Protein AF-A0A1H4GCY9-F1 (afdb_monomer)

Structure (mmCIF, N/CA/C/O backbone):
data_AF-A0A1H4GCY9-F1
#
_entry.id   AF-A0A1H4GCY9-F1
#
loop_
_atom_site.group_PDB
_atom_site.id
_atom_site.type_symbol
_atom_site.label_atom_id
_atom_site.label_alt_id
_atom_site.label_comp_id
_atom_site.label_asym_id
_atom_site.label_entity_id
_atom_site.label_seq_id
_atom_site.pdbx_PDB_ins_code
_atom_site.Cartn_x
_atom_site.Cartn_y
_atom_site.Cartn_z
_atom_site.occupancy
_atom_site.B_iso_or_equiv
_atom_site.auth_seq_id
_atom_site.auth_comp_id
_atom_site.auth_asym_id
_atom_site.auth_atom_id
_atom_site.pdbx_PDB_model_num
ATOM 1 N N . MET A 1 1 ? 50.837 -30.774 24.886 1.00 45.62 1 MET A N 1
ATOM 2 C CA . MET A 1 1 ? 51.136 -30.647 23.445 1.00 45.62 1 MET A CA 1
ATOM 3 C C . MET A 1 1 ? 50.442 -31.792 22.722 1.00 45.62 1 MET A C 1
ATOM 5 O O . MET A 1 1 ? 50.890 -32.921 22.833 1.00 45.62 1 MET A O 1
ATOM 9 N N . ILE A 1 2 ? 49.307 -31.512 22.078 1.00 37.69 2 ILE A N 1
ATOM 10 C CA . ILE A 1 2 ? 48.569 -32.418 21.184 1.00 37.69 2 ILE A CA 1
ATOM 11 C C . ILE A 1 2 ? 48.091 -31.537 20.023 1.00 37.69 2 ILE A C 1
ATOM 13 O O . ILE A 1 2 ? 47.614 -30.426 20.244 1.00 37.69 2 ILE A O 1
ATOM 17 N N . TYR A 1 3 ? 48.329 -32.004 18.802 1.00 31.14 3 TYR A N 1
ATOM 18 C CA . TYR A 1 3 ? 48.141 -31.299 17.533 1.00 31.14 3 TYR A CA 1
ATOM 19 C C . TYR A 1 3 ? 46.828 -31.716 16.842 1.00 31.14 3 TYR A C 1
ATOM 21 O O . TYR A 1 3 ? 46.412 -32.863 16.985 1.00 31.14 3 TYR A O 1
ATOM 29 N N . ARG A 1 4 ? 46.327 -30.823 15.962 1.00 39.91 4 ARG A N 1
ATOM 30 C CA . ARG A 1 4 ? 45.249 -30.982 14.943 1.00 39.91 4 ARG A CA 1
ATOM 31 C C . ARG A 1 4 ? 43.815 -30.906 15.501 1.00 39.91 4 ARG A C 1
ATOM 33 O O . ARG A 1 4 ? 43.555 -31.336 16.607 1.00 39.91 4 ARG A O 1
ATOM 40 N N . SER A 1 5 ? 42.826 -30.347 14.805 1.00 37.31 5 SER A N 1
ATOM 41 C CA . SER A 1 5 ? 42.647 -30.200 13.360 1.00 37.31 5 SER A CA 1
ATOM 42 C C . SER A 1 5 ? 41.850 -28.938 13.043 1.00 37.31 5 SER A C 1
ATOM 44 O O . SER A 1 5 ? 40.848 -28.651 13.697 1.00 37.31 5 SER A O 1
ATOM 46 N N . GLY A 1 6 ? 42.254 -28.233 11.987 1.00 48.34 6 GLY A N 1
ATOM 47 C CA . GLY A 1 6 ? 41.390 -27.259 11.343 1.00 48.34 6 GLY A CA 1
ATOM 48 C C . GLY A 1 6 ? 40.090 -27.928 10.906 1.00 48.34 6 GLY A C 1
ATOM 49 O O . GLY A 1 6 ? 40.093 -29.022 10.345 1.00 48.34 6 GLY A O 1
ATOM 50 N N . THR A 1 7 ? 38.980 -27.257 11.169 1.00 46.75 7 THR A N 1
ATOM 51 C CA . THR A 1 7 ? 37.763 -27.404 10.380 1.00 46.75 7 THR A CA 1
ATOM 52 C C . THR A 1 7 ? 37.265 -25.998 10.116 1.00 46.75 7 THR A C 1
ATOM 54 O O . THR A 1 7 ? 36.580 -25.370 10.914 1.00 46.75 7 THR A O 1
ATOM 57 N N . THR A 1 8 ? 37.698 -25.467 8.979 1.00 45.59 8 THR A N 1
ATOM 58 C CA . THR A 1 8 ? 37.063 -24.329 8.333 1.00 45.59 8 THR A CA 1
ATOM 59 C C . THR A 1 8 ? 35.610 -24.731 8.110 1.00 45.59 8 THR A C 1
ATOM 61 O O . THR A 1 8 ? 35.321 -25.607 7.293 1.00 45.59 8 THR A O 1
ATOM 64 N N . THR A 1 9 ? 34.686 -24.152 8.870 1.00 44.66 9 THR A N 1
ATOM 65 C CA . THR A 1 9 ? 33.251 -24.336 8.660 1.00 44.66 9 THR A CA 1
ATOM 66 C C . THR A 1 9 ? 32.904 -23.673 7.335 1.00 44.66 9 THR A C 1
ATOM 68 O O . THR A 1 9 ? 32.591 -22.487 7.256 1.00 44.66 9 THR A O 1
ATOM 71 N N . ARG A 1 10 ? 33.005 -24.441 6.249 1.00 48.22 10 ARG A N 1
ATOM 72 C CA . ARG A 1 10 ? 32.504 -24.054 4.935 1.00 48.22 10 ARG A CA 1
ATOM 73 C C . ARG A 1 10 ? 30.981 -24.063 5.033 1.00 48.22 10 ARG A C 1
ATOM 75 O O . ARG A 1 10 ? 30.333 -25.061 4.731 1.00 48.22 10 ARG A O 1
ATOM 82 N N . ARG A 1 11 ? 30.393 -22.955 5.498 1.00 45.16 11 ARG A N 1
ATOM 83 C CA . ARG A 1 11 ? 28.974 -22.683 5.263 1.00 45.16 11 ARG A CA 1
ATOM 84 C C . ARG A 1 11 ? 28.825 -22.531 3.756 1.00 45.16 11 ARG A C 1
ATOM 86 O O . ARG A 1 11 ? 29.044 -21.460 3.203 1.00 45.16 11 ARG A O 1
ATOM 93 N N . HIS A 1 12 ? 28.448 -23.617 3.093 1.00 40.00 12 HIS A N 1
ATOM 94 C CA . HIS A 1 12 ? 27.687 -23.513 1.864 1.00 40.00 12 HIS A CA 1
ATOM 95 C C . HIS A 1 12 ? 26.357 -22.854 2.240 1.00 40.00 12 HIS A C 1
ATOM 97 O O . HIS A 1 12 ? 25.357 -23.527 2.469 1.00 40.00 12 HIS A O 1
ATOM 103 N N . SER A 1 13 ? 26.334 -21.522 2.334 1.00 46.00 13 SER A N 1
ATOM 104 C CA . SER A 1 13 ? 25.113 -20.818 1.989 1.00 46.00 13 SER A CA 1
ATOM 105 C C . SER A 1 13 ? 24.949 -21.078 0.503 1.00 46.00 13 SER A C 1
ATOM 107 O O . SER A 1 13 ? 25.566 -20.412 -0.328 1.00 46.00 13 SER A O 1
ATOM 109 N N . SER A 1 14 ? 24.180 -22.108 0.161 1.00 43.81 14 SER A N 1
ATOM 110 C CA . SER A 1 14 ? 23.460 -22.109 -1.098 1.00 43.81 14 SER A CA 1
ATOM 111 C C . SER A 1 14 ? 22.653 -20.817 -1.084 1.00 43.81 14 SER A C 1
ATOM 113 O O . SER A 1 14 ? 21.568 -20.756 -0.503 1.00 43.81 14 SER A O 1
ATOM 115 N N . ALA A 1 15 ? 23.243 -19.746 -1.613 1.00 44.38 15 ALA A N 1
ATOM 116 C CA . ALA A 1 15 ? 22.537 -18.536 -1.950 1.00 44.38 15 ALA A CA 1
ATOM 117 C C . ALA A 1 15 ? 21.597 -18.970 -3.064 1.00 44.38 15 ALA A C 1
ATOM 119 O O . ALA A 1 15 ? 21.941 -18.924 -4.241 1.00 44.38 15 ALA A O 1
ATOM 120 N N . ARG A 1 16 ? 20.447 -19.526 -2.673 1.00 52.25 16 ARG A N 1
ATOM 121 C CA . ARG A 1 16 ? 19.320 -19.660 -3.572 1.00 52.25 16 ARG A CA 1
ATOM 122 C C . ARG A 1 16 ? 19.056 -18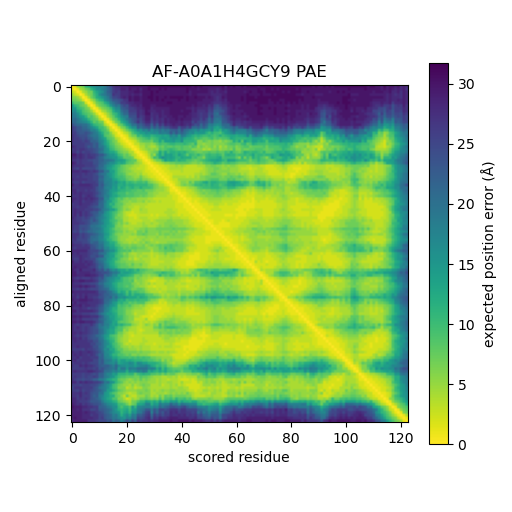.227 -3.986 1.00 52.25 16 ARG A C 1
ATOM 124 O O . ARG A 1 16 ? 18.616 -17.430 -3.160 1.00 52.25 16 ARG A O 1
ATOM 131 N N . THR A 1 17 ? 19.490 -17.879 -5.194 1.00 57.44 17 THR A N 1
ATOM 132 C CA . THR A 1 17 ? 19.279 -16.555 -5.758 1.00 57.44 17 THR A CA 1
ATOM 133 C C . THR A 1 17 ? 17.797 -16.276 -5.599 1.00 57.44 17 THR A C 1
ATOM 135 O O . THR A 1 17 ? 16.975 -17.058 -6.082 1.00 57.44 17 THR A O 1
ATOM 138 N N . ALA A 1 18 ? 17.458 -15.248 -4.817 1.00 58.81 18 ALA A N 1
ATOM 139 C CA . ALA A 1 18 ? 16.069 -14.870 -4.639 1.00 58.81 18 ALA A CA 1
ATOM 140 C C . ALA A 1 18 ? 15.466 -14.665 -6.041 1.00 58.81 18 ALA A C 1
ATOM 142 O O . ALA A 1 18 ? 16.146 -14.105 -6.911 1.00 58.81 18 ALA A O 1
ATOM 143 N N . PRO A 1 19 ? 14.250 -15.172 -6.310 1.00 65.56 19 PRO A N 1
ATOM 144 C CA . PRO A 1 19 ? 13.618 -14.983 -7.605 1.00 65.56 19 PRO A CA 1
ATOM 145 C C . PRO A 1 19 ? 13.608 -13.496 -7.969 1.00 65.56 19 PRO A C 1
ATOM 147 O O . PRO A 1 19 ? 13.326 -12.656 -7.120 1.00 65.56 19 PRO A O 1
ATOM 150 N N . ALA A 1 20 ? 13.912 -13.159 -9.221 1.00 69.50 20 ALA A N 1
ATOM 151 C CA . ALA A 1 20 ? 13.935 -11.760 -9.633 1.00 69.50 20 ALA A CA 1
ATOM 152 C C . ALA A 1 20 ? 12.534 -11.132 -9.515 1.00 69.50 20 ALA A C 1
ATOM 154 O O . ALA A 1 20 ? 11.547 -11.713 -9.987 1.00 69.50 20 ALA A O 1
ATOM 155 N N . ALA A 1 21 ? 12.458 -9.929 -8.940 1.00 72.94 21 ALA A N 1
ATOM 156 C CA . ALA A 1 21 ? 11.234 -9.140 -8.913 1.00 72.94 21 ALA A CA 1
ATOM 157 C C . ALA A 1 21 ? 10.796 -8.768 -10.341 1.00 72.94 21 ALA A C 1
ATOM 159 O O . ALA A 1 21 ? 11.587 -8.254 -11.140 1.00 72.94 21 ALA A O 1
ATOM 160 N N . VAL A 1 22 ? 9.527 -8.997 -10.666 1.00 77.50 22 VAL A N 1
ATOM 161 C CA . VAL A 1 22 ? 8.924 -8.762 -11.983 1.00 77.50 22 VAL A CA 1
ATOM 162 C C . VAL A 1 22 ? 7.941 -7.600 -11.886 1.00 77.50 22 VAL A C 1
ATOM 164 O O . VAL A 1 22 ? 7.176 -7.531 -10.925 1.00 77.50 22 VAL A O 1
ATOM 167 N N . PRO A 1 23 ? 7.923 -6.679 -12.864 1.00 76.00 23 PRO A N 1
ATOM 168 C CA . PRO A 1 23 ? 6.920 -5.630 -12.887 1.00 76.00 23 PRO A CA 1
ATOM 169 C C . PRO A 1 23 ? 5.531 -6.208 -13.175 1.00 76.00 23 PRO A C 1
ATOM 171 O O . PRO A 1 23 ? 5.327 -6.932 -14.150 1.00 76.00 23 PRO A O 1
ATOM 174 N N . VAL A 1 24 ? 4.558 -5.825 -12.361 1.00 79.06 24 VAL A N 1
ATOM 175 C CA . VAL A 1 24 ? 3.137 -5.989 -12.647 1.00 79.06 24 VAL A CA 1
ATOM 176 C C . VAL A 1 24 ? 2.686 -4.825 -13.510 1.00 79.06 24 VAL A C 1
ATOM 178 O O . VAL A 1 24 ? 3.014 -3.668 -13.249 1.00 79.06 24 VAL A O 1
ATOM 181 N N . THR A 1 25 ? 1.940 -5.145 -14.562 1.00 77.38 25 THR A N 1
ATOM 182 C CA . THR A 1 25 ? 1.376 -4.157 -15.480 1.00 77.38 25 THR A CA 1
ATOM 183 C C . THR A 1 25 ? 0.484 -3.169 -14.722 1.00 77.38 25 THR A C 1
ATOM 185 O O . THR A 1 25 ? -0.278 -3.610 -13.855 1.00 77.38 25 THR A O 1
ATOM 188 N N . PRO A 1 26 ? 0.510 -1.869 -15.073 1.00 74.50 26 PRO A N 1
ATOM 189 C CA . PRO A 1 26 ? -0.433 -0.886 -14.553 1.00 74.50 26 PRO A CA 1
ATOM 190 C C . PRO A 1 26 ? -1.877 -1.399 -14.590 1.00 74.50 26 PRO A C 1
ATOM 192 O O . PRO A 1 26 ? -2.336 -1.983 -15.578 1.00 74.50 26 PRO A O 1
ATOM 195 N N . ARG A 1 27 ? -2.607 -1.183 -13.500 1.00 74.81 27 ARG A N 1
ATOM 196 C CA . ARG A 1 27 ? -4.023 -1.532 -13.358 1.00 74.81 27 ARG A CA 1
ATOM 197 C C . ARG A 1 27 ? -4.741 -0.327 -12.781 1.00 74.81 27 ARG A C 1
ATOM 199 O O . ARG A 1 27 ? -4.250 0.315 -11.860 1.00 74.81 27 ARG A O 1
ATOM 206 N N . ARG A 1 28 ? -5.938 -0.053 -13.305 1.00 72.00 28 ARG A N 1
ATOM 207 C CA . ARG A 1 28 ? -6.779 1.045 -12.807 1.00 72.00 28 ARG A CA 1
ATOM 208 C C . ARG A 1 28 ? -7.230 0.832 -11.358 1.00 72.00 28 ARG A C 1
ATOM 210 O O . ARG A 1 28 ? -7.535 1.809 -10.692 1.00 72.00 28 ARG A O 1
ATOM 217 N N . ASP A 1 29 ? -7.266 -0.418 -10.898 1.00 79.00 29 ASP A N 1
ATOM 218 C CA . ASP A 1 29 ? -7.660 -0.780 -9.537 1.00 79.00 29 ASP A CA 1
ATOM 219 C C . ASP A 1 29 ? -6.887 -2.030 -9.077 1.00 79.00 29 ASP A C 1
ATOM 221 O O . ASP A 1 29 ? -7.122 -3.135 -9.580 1.00 79.00 29 ASP A O 1
ATOM 225 N N . LEU A 1 30 ? -5.932 -1.859 -8.155 1.00 82.50 30 LEU A N 1
ATOM 226 C CA . LEU A 1 30 ? -5.370 -2.954 -7.367 1.00 82.50 30 LEU A CA 1
ATOM 227 C C . LEU A 1 30 ? -6.178 -3.093 -6.083 1.00 82.50 30 LEU A C 1
ATOM 229 O O . LEU A 1 30 ? -6.239 -2.174 -5.266 1.00 82.50 30 LEU A O 1
ATOM 233 N N . ARG A 1 31 ? -6.723 -4.292 -5.879 1.00 86.38 31 ARG A N 1
ATOM 234 C CA . ARG A 1 31 ? -7.454 -4.645 -4.669 1.00 86.38 31 ARG A CA 1
ATOM 235 C C . ARG A 1 31 ? -6.600 -5.507 -3.749 1.00 86.38 31 ARG A C 1
ATOM 237 O O . ARG A 1 31 ? -6.242 -6.623 -4.117 1.00 86.38 31 ARG A O 1
ATOM 244 N N . ILE A 1 32 ? -6.371 -5.036 -2.527 1.00 84.25 32 ILE A N 1
ATOM 245 C CA . ILE A 1 32 ? -5.710 -5.803 -1.463 1.00 84.25 32 ILE A CA 1
ATOM 246 C C . ILE A 1 32 ? -6.717 -6.007 -0.335 1.00 84.25 32 ILE A C 1
ATOM 248 O O . ILE A 1 32 ? -7.430 -5.079 0.040 1.00 84.25 32 ILE A O 1
ATOM 252 N N . ARG A 1 33 ? -6.818 -7.230 0.189 1.00 85.12 33 ARG A N 1
ATOM 253 C CA . ARG A 1 33 ? -7.639 -7.529 1.366 1.00 85.12 33 ARG A CA 1
ATOM 254 C C . ARG A 1 33 ? -6.737 -7.980 2.500 1.00 85.12 33 ARG A C 1
ATOM 256 O O . ARG A 1 33 ? -6.067 -8.999 2.379 1.00 85.12 33 ARG A O 1
ATOM 263 N N . LEU A 1 34 ? -6.795 -7.251 3.601 1.00 80.38 34 LEU A N 1
ATOM 264 C CA . LEU A 1 34 ? -6.120 -7.556 4.852 1.00 80.38 34 LEU A CA 1
ATOM 265 C C . LEU A 1 34 ? -7.177 -7.995 5.862 1.00 80.38 34 LEU A C 1
ATOM 267 O O . LEU A 1 34 ? -8.298 -7.488 5.856 1.00 80.38 34 LEU A O 1
ATOM 271 N N . VAL A 1 35 ? -6.870 -8.995 6.680 1.00 79.69 35 VAL A N 1
ATOM 272 C CA . VAL A 1 35 ? -7.806 -9.539 7.672 1.00 79.69 35 VAL A CA 1
ATOM 273 C C . VAL A 1 35 ? -7.191 -9.334 9.044 1.00 79.69 35 VAL A C 1
ATOM 275 O O . VAL A 1 35 ? -6.112 -9.847 9.319 1.00 79.69 35 VAL A O 1
ATOM 278 N N . GLY A 1 36 ? -7.876 -8.572 9.891 1.00 73.94 36 GLY A N 1
ATOM 279 C CA . GLY A 1 36 ? -7.375 -8.144 11.189 1.00 73.94 36 GLY A CA 1
ATOM 280 C C . GLY A 1 36 ? -8.505 -7.611 12.063 1.00 73.94 36 GLY A C 1
ATOM 281 O O . GLY A 1 36 ? -9.519 -7.121 11.569 1.00 73.94 36 GLY A O 1
ATOM 282 N N . ARG A 1 37 ? -8.357 -7.739 13.384 1.00 72.38 37 ARG A N 1
ATOM 283 C CA . ARG A 1 37 ? -9.389 -7.335 14.357 1.00 72.38 37 ARG A CA 1
ATOM 284 C C . ARG A 1 37 ? -9.138 -5.968 14.997 1.00 72.38 37 ARG A C 1
ATOM 286 O O . ARG A 1 37 ? -9.885 -5.591 15.892 1.00 72.38 37 ARG A O 1
ATOM 293 N N . TYR A 1 38 ? -8.119 -5.240 14.549 1.00 76.00 38 TYR A N 1
ATOM 294 C CA . TYR A 1 38 ? -7.692 -3.995 15.181 1.00 76.00 38 TYR A CA 1
ATOM 295 C C . TYR A 1 38 ? -8.089 -2.778 14.337 1.00 76.00 38 TYR A C 1
ATOM 297 O O . TYR A 1 38 ? -7.912 -2.817 13.116 1.00 76.00 38 TYR A O 1
ATOM 305 N N . PRO A 1 39 ? -8.625 -1.706 14.953 1.00 78.31 39 PRO A N 1
ATOM 306 C CA . PRO A 1 39 ? -8.847 -0.440 14.266 1.00 78.31 39 PRO A CA 1
ATOM 307 C C . PRO A 1 39 ? -7.525 0.123 13.739 1.00 78.31 39 PRO A C 1
ATOM 309 O O . PRO A 1 39 ? -6.521 0.123 14.450 1.00 78.31 39 PRO A O 1
ATOM 312 N N . VAL A 1 40 ? -7.525 0.607 12.497 1.00 83.12 40 VAL A N 1
ATOM 313 C CA . VAL A 1 40 ? -6.350 1.214 11.857 1.00 83.12 40 VAL A CA 1
ATOM 314 C C . VAL A 1 40 ? -6.443 2.734 11.984 1.00 83.12 40 VAL A C 1
ATOM 316 O O . VAL A 1 40 ? -7.451 3.318 11.589 1.00 83.12 40 VAL A O 1
ATOM 319 N N . ARG A 1 41 ? -5.394 3.380 12.505 1.00 83.50 41 ARG A N 1
ATOM 320 C CA . ARG A 1 41 ? -5.283 4.847 12.606 1.00 83.50 41 ARG A CA 1
ATOM 321 C C . ARG A 1 41 ? -4.531 5.480 11.446 1.00 83.50 41 ARG A C 1
ATOM 323 O O . ARG A 1 41 ? -4.824 6.605 11.061 1.00 83.50 41 ARG A O 1
ATOM 330 N N . VAL A 1 42 ? -3.520 4.780 10.939 1.00 86.50 42 VAL A N 1
ATOM 331 C CA . VAL A 1 42 ? -2.684 5.230 9.822 1.00 86.50 42 VAL A CA 1
ATOM 332 C C . VAL A 1 42 ? -2.584 4.085 8.839 1.00 86.50 42 VAL A C 1
ATOM 334 O O . VAL A 1 42 ? -2.272 2.967 9.239 1.00 86.50 42 VAL A O 1
ATOM 337 N N . LEU A 1 43 ? -2.825 4.371 7.565 1.00 89.06 43 LEU A N 1
ATOM 338 C CA . LEU A 1 43 ? -2.792 3.376 6.503 1.00 89.06 43 LEU A CA 1
ATOM 339 C C . LEU A 1 43 ? -2.092 3.964 5.290 1.00 89.06 43 LEU A C 1
ATOM 341 O O . LEU A 1 43 ? -2.693 4.679 4.486 1.00 89.06 43 LEU A O 1
ATOM 345 N N . ARG A 1 44 ? -0.799 3.677 5.187 1.00 91.31 44 ARG A N 1
ATOM 346 C CA . ARG A 1 44 ? 0.027 4.144 4.079 1.00 91.31 44 ARG A CA 1
ATOM 347 C C . ARG A 1 44 ? 0.324 3.003 3.140 1.00 91.31 44 ARG A C 1
ATOM 349 O O . ARG A 1 44 ? 0.722 1.927 3.579 1.00 91.31 44 ARG A O 1
ATOM 356 N N . VAL A 1 45 ? 0.182 3.257 1.850 1.00 91.38 45 VAL A N 1
ATOM 357 C CA . VAL A 1 45 ? 0.545 2.288 0.824 1.00 91.38 45 VAL A CA 1
ATOM 358 C C . VAL A 1 45 ? 1.545 2.915 -0.126 1.00 91.38 45 VAL A C 1
ATOM 360 O O . VAL A 1 45 ? 1.302 3.996 -0.651 1.00 91.38 45 VAL A O 1
ATOM 363 N N . GLY A 1 46 ? 2.676 2.242 -0.315 1.00 91.56 46 GLY A N 1
ATOM 364 C CA . GLY A 1 46 ? 3.687 2.594 -1.305 1.00 91.56 46 GLY A CA 1
ATOM 365 C C . GLY A 1 46 ? 3.714 1.567 -2.430 1.00 91.56 46 GLY A C 1
ATOM 366 O O . GLY A 1 46 ? 3.720 0.365 -2.156 1.00 91.56 46 GLY A O 1
ATOM 367 N N . ALA A 1 47 ? 3.749 2.029 -3.675 1.00 90.88 47 ALA A N 1
ATOM 368 C CA . ALA A 1 47 ? 3.918 1.206 -4.865 1.00 90.88 47 ALA A CA 1
ATOM 369 C C . AL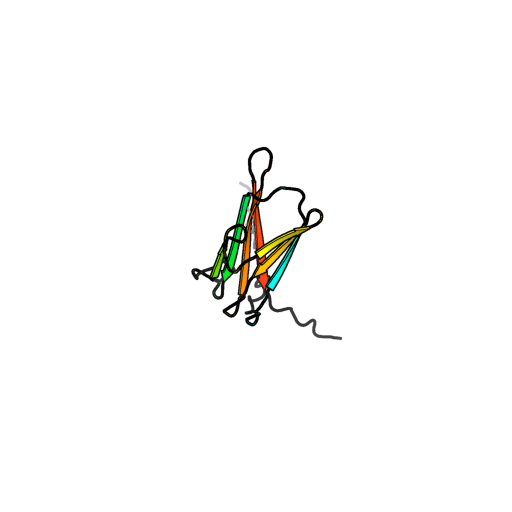A A 1 47 ? 5.191 1.629 -5.612 1.00 90.88 47 ALA A C 1
ATOM 371 O O . ALA A 1 47 ? 5.330 2.781 -6.014 1.00 90.88 47 ALA A O 1
ATOM 372 N N . PHE A 1 48 ? 6.127 0.698 -5.784 1.00 91.06 48 PHE A N 1
ATOM 373 C CA . PHE A 1 48 ? 7.493 0.993 -6.224 1.00 91.06 48 PHE A CA 1
ATOM 374 C C . PHE A 1 48 ? 7.822 0.261 -7.522 1.00 91.06 48 PHE A C 1
ATOM 376 O O . PHE A 1 48 ? 7.539 -0.936 -7.669 1.00 91.06 48 PHE A O 1
ATOM 383 N N . ALA A 1 49 ? 8.446 0.968 -8.462 1.00 88.62 49 ALA A N 1
ATOM 384 C CA . ALA A 1 49 ? 8.822 0.428 -9.766 1.00 88.62 49 ALA A CA 1
ATOM 385 C C . ALA A 1 49 ? 10.260 -0.110 -9.770 1.00 88.62 49 ALA A C 1
ATOM 387 O O . ALA A 1 49 ? 10.593 -1.010 -10.553 1.00 88.62 49 ALA A O 1
ATOM 388 N N . ARG A 1 50 ? 11.116 0.427 -8.893 1.00 87.00 50 ARG A N 1
ATOM 389 C CA . ARG A 1 50 ? 12.534 0.087 -8.774 1.00 87.00 50 ARG A CA 1
ATOM 390 C C . ARG A 1 50 ? 12.855 -0.449 -7.385 1.00 87.00 50 ARG A C 1
ATOM 392 O O . ARG A 1 50 ? 12.539 0.170 -6.372 1.00 87.00 50 ARG A O 1
ATOM 399 N N . VAL A 1 51 ? 13.561 -1.573 -7.368 1.00 86.62 51 VAL A N 1
ATOM 400 C CA . VAL A 1 51 ? 14.099 -2.189 -6.153 1.00 86.62 51 VAL A CA 1
ATOM 401 C C . VAL A 1 51 ? 15.589 -2.481 -6.322 1.00 86.62 51 VAL A C 1
ATOM 403 O O . VAL A 1 51 ? 16.058 -2.619 -7.457 1.00 86.62 51 VAL A O 1
ATOM 406 N N . ASP A 1 52 ? 16.332 -2.528 -5.219 1.00 86.31 52 ASP A N 1
ATOM 407 C CA . ASP A 1 52 ? 17.737 -2.943 -5.212 1.00 86.31 52 ASP A CA 1
ATOM 408 C C . ASP A 1 52 ? 17.900 -4.475 -5.242 1.00 86.31 52 ASP A C 1
ATOM 410 O O . ASP A 1 52 ? 16.941 -5.234 -5.382 1.00 86.31 52 ASP A O 1
ATOM 414 N N . ALA A 1 53 ? 19.145 -4.939 -5.109 1.00 82.12 53 ALA A N 1
ATOM 415 C CA . ALA A 1 53 ? 19.483 -6.361 -5.051 1.00 82.12 53 ALA A CA 1
ATOM 416 C C . ALA A 1 53 ? 18.951 -7.083 -3.794 1.00 82.12 53 ALA A C 1
ATOM 418 O O . ALA A 1 53 ?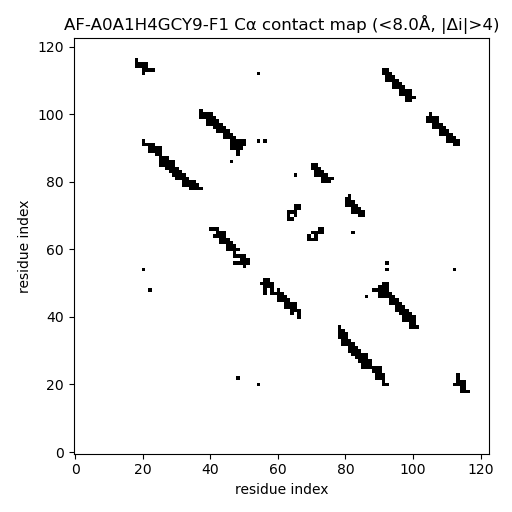 19.051 -8.307 -3.709 1.00 82.12 53 ALA A O 1
ATOM 419 N N . HIS A 1 54 ? 18.412 -6.343 -2.824 1.00 81.62 54 HIS A N 1
ATOM 420 C CA . HIS A 1 54 ? 17.829 -6.845 -1.583 1.00 81.62 54 HIS A CA 1
ATOM 421 C C . HIS A 1 54 ? 16.300 -6.684 -1.551 1.00 81.62 54 HIS A C 1
ATOM 423 O O . HIS A 1 54 ? 15.684 -6.856 -0.496 1.00 81.62 54 HIS A O 1
ATOM 429 N N . ASP A 1 55 ? 15.683 -6.374 -2.696 1.00 75.38 55 ASP A N 1
ATOM 430 C CA . ASP A 1 55 ? 14.251 -6.111 -2.840 1.00 75.38 55 ASP A CA 1
ATOM 431 C C . ASP A 1 55 ? 13.740 -4.959 -1.953 1.00 75.38 55 ASP A C 1
ATOM 433 O O . ASP A 1 55 ? 12.583 -4.972 -1.510 1.00 75.38 55 ASP A O 1
ATOM 437 N N . ALA A 1 56 ? 14.592 -3.967 -1.678 1.00 85.19 56 ALA A N 1
ATOM 438 C CA . ALA A 1 56 ? 14.210 -2.726 -1.017 1.00 85.19 56 ALA A CA 1
ATOM 439 C C . ALA A 1 56 ? 13.869 -1.643 -2.056 1.00 85.19 56 ALA A C 1
ATOM 441 O O . ALA A 1 56 ? 14.499 -1.596 -3.117 1.00 85.19 56 ALA A O 1
ATOM 442 N N . PRO A 1 57 ? 12.881 -0.767 -1.789 1.00 89.06 57 PRO A N 1
ATOM 443 C CA . PRO A 1 57 ? 12.545 0.319 -2.700 1.00 89.06 57 PRO A CA 1
ATOM 444 C C . PRO A 1 57 ? 13.713 1.305 -2.809 1.00 89.06 57 PRO A C 1
ATOM 446 O O . PRO A 1 57 ? 14.276 1.724 -1.800 1.00 89.06 57 PRO A O 1
ATOM 449 N N . VAL A 1 58 ? 14.055 1.694 -4.038 1.00 90.88 58 VAL A N 1
ATOM 450 C CA . VAL A 1 58 ? 15.100 2.705 -4.315 1.00 90.88 58 VAL A CA 1
ATOM 451 C C . VAL A 1 58 ? 14.571 3.930 -5.052 1.00 90.88 58 VAL A C 1
ATOM 453 O O . VAL A 1 58 ? 15.328 4.844 -5.375 1.00 90.88 58 VAL A O 1
ATOM 456 N N . ASP A 1 59 ? 13.277 3.944 -5.354 1.00 87.75 59 ASP A N 1
ATOM 457 C CA . ASP A 1 59 ? 12.552 5.109 -5.835 1.00 87.75 59 ASP A CA 1
ATOM 458 C C . ASP A 1 59 ? 11.598 5.641 -4.752 1.00 87.75 59 ASP A C 1
ATOM 460 O O . ASP A 1 59 ? 11.368 5.009 -3.720 1.00 87.75 59 ASP A O 1
ATOM 464 N N . GLY A 1 60 ? 11.064 6.847 -4.970 1.00 85.81 60 GLY A N 1
ATOM 465 C CA . GLY A 1 60 ? 10.054 7.425 -4.077 1.00 85.81 60 GLY A CA 1
ATOM 466 C C . GLY A 1 60 ? 8.721 6.668 -4.113 1.00 85.81 60 GLY A C 1
ATOM 467 O O . GLY A 1 60 ? 7.974 6.714 -3.133 1.00 85.81 60 GLY A O 1
ATOM 468 N N . GLY A 1 61 ? 8.467 5.950 -5.215 1.00 87.00 61 GLY A N 1
ATOM 469 C CA . GLY A 1 61 ? 7.217 5.252 -5.498 1.00 87.00 61 GLY A CA 1
ATOM 470 C C . GLY A 1 61 ? 6.003 6.180 -5.584 1.00 87.00 61 GLY A C 1
ATOM 471 O O . GLY A 1 61 ? 6.082 7.382 -5.328 1.00 87.00 61 GLY A O 1
ATOM 472 N N . ASP A 1 62 ? 4.858 5.594 -5.912 1.00 88.25 62 ASP A N 1
ATOM 473 C CA . ASP A 1 62 ? 3.564 6.220 -5.669 1.00 88.25 62 ASP A CA 1
ATOM 474 C C . ASP A 1 62 ? 3.178 5.964 -4.205 1.00 88.25 62 ASP A C 1
ATOM 476 O O . ASP A 1 62 ? 3.185 4.816 -3.753 1.00 88.25 62 ASP A O 1
ATOM 480 N N . GLN A 1 63 ? 2.864 7.018 -3.448 1.00 90.06 63 GLN A N 1
ATOM 481 C CA . GLN A 1 63 ? 2.509 6.912 -2.031 1.00 90.06 63 GLN A CA 1
ATOM 482 C C . GLN A 1 63 ? 1.091 7.409 -1.777 1.00 90.06 63 GLN A C 1
ATOM 484 O O . GLN A 1 63 ? 0.696 8.479 -2.238 1.00 90.06 63 GLN A O 1
ATOM 489 N N . TYR A 1 64 ? 0.345 6.638 -0.994 1.00 90.38 64 TYR A N 1
ATOM 490 C CA . TYR A 1 64 ? -1.055 6.893 -0.700 1.00 90.38 64 TYR A CA 1
ATOM 491 C C . TYR A 1 64 ? -1.318 6.862 0.801 1.00 90.38 64 TYR A C 1
ATOM 493 O O . TYR A 1 64 ? -0.848 5.962 1.497 1.00 90.38 64 TYR A O 1
ATOM 501 N N . ASP A 1 65 ? -2.122 7.809 1.280 1.00 90.94 65 ASP A N 1
ATOM 502 C CA . ASP A 1 65 ? -2.796 7.726 2.575 1.00 90.94 65 ASP A CA 1
ATOM 503 C C . ASP A 1 65 ? -4.236 7.263 2.334 1.00 90.94 65 ASP A C 1
ATOM 505 O O . ASP A 1 65 ? -5.075 8.019 1.846 1.00 90.94 65 ASP A O 1
ATOM 509 N N . CYS A 1 66 ? -4.515 5.993 2.608 1.00 89.12 66 CYS A N 1
ATOM 510 C CA . CYS A 1 66 ? -5.793 5.374 2.255 1.00 89.12 66 CYS A CA 1
ATOM 511 C C . CYS A 1 66 ? -6.923 5.674 3.254 1.00 89.12 66 CYS A C 1
ATOM 513 O O . CYS A 1 66 ? -8.046 5.211 3.037 1.00 89.12 66 CYS A O 1
ATOM 515 N N . LEU A 1 67 ? -6.637 6.398 4.347 1.00 86.81 67 LEU A N 1
ATOM 516 C CA . LEU A 1 67 ? -7.646 6.895 5.292 1.00 86.81 67 LEU A CA 1
ATOM 517 C C . LEU A 1 67 ? -7.986 8.373 5.059 1.00 86.81 67 LEU A C 1
ATOM 519 O O . LEU A 1 67 ? -9.060 8.814 5.464 1.00 86.81 67 LEU A O 1
ATOM 523 N N . ALA A 1 68 ? -7.099 9.126 4.406 1.00 84.06 68 ALA A N 1
ATOM 524 C CA . ALA A 1 68 ? -7.335 10.510 4.006 1.00 84.06 68 ALA A CA 1
ATOM 525 C C . ALA A 1 68 ? -8.031 10.617 2.634 1.00 84.06 68 ALA A C 1
ATOM 527 O O . ALA A 1 68 ? -8.325 9.616 1.969 1.00 84.06 68 ALA A O 1
ATOM 528 N N . ASP A 1 69 ? -8.280 11.849 2.174 1.00 78.81 69 ASP A N 1
ATOM 529 C CA . ASP A 1 69 ? -8.738 12.065 0.803 1.00 78.81 69 ASP A CA 1
ATOM 530 C C . ASP A 1 69 ? -7.586 11.858 -0.190 1.00 78.81 69 ASP A C 1
ATOM 532 O O . ASP A 1 69 ? -6.851 12.775 -0.550 1.00 78.81 69 ASP A O 1
ATOM 536 N N . SER A 1 70 ? -7.399 10.604 -0.591 1.00 84.31 70 SER A N 1
ATOM 537 C CA . SER A 1 70 ? -6.428 10.192 -1.596 1.00 84.31 70 SER A CA 1
ATOM 538 C C . SER A 1 70 ? -7.086 9.279 -2.638 1.00 84.31 70 SER A C 1
ATOM 540 O O . SER A 1 70 ? -8.165 8.726 -2.403 1.00 84.31 70 SER A O 1
ATOM 542 N N . PRO A 1 71 ? -6.460 9.069 -3.809 1.00 86.38 71 PRO A N 1
ATOM 543 C CA . PRO A 1 71 ? -6.968 8.118 -4.796 1.00 86.38 71 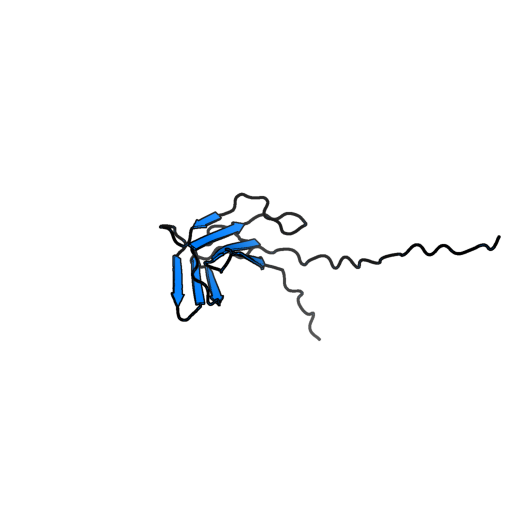PRO A CA 1
ATOM 544 C C . PRO A 1 71 ? -6.951 6.658 -4.301 1.00 86.38 71 PRO A C 1
ATOM 546 O O . PRO A 1 71 ? -7.546 5.800 -4.953 1.00 86.38 71 PRO A O 1
ATOM 549 N N . CYS A 1 72 ? -6.315 6.363 -3.160 1.00 89.25 72 CYS A N 1
ATOM 550 C CA . CYS A 1 72 ? -6.486 5.094 -2.467 1.00 89.25 72 CYS A CA 1
ATOM 551 C C . CYS A 1 72 ? -7.703 5.146 -1.539 1.00 89.25 72 CYS A C 1
ATOM 553 O O . CYS A 1 72 ? -7.832 6.045 -0.711 1.00 89.25 72 CYS A O 1
ATOM 555 N N . ARG A 1 73 ? -8.583 4.147 -1.630 1.00 89.19 73 ARG A N 1
ATOM 556 C CA . ARG A 1 73 ? -9.764 4.016 -0.773 1.00 89.19 73 ARG A CA 1
ATOM 557 C C . ARG A 1 73 ? -9.673 2.754 0.074 1.00 89.19 73 ARG A C 1
ATOM 559 O O . ARG A 1 73 ? -9.509 1.651 -0.451 1.00 89.19 73 ARG A O 1
ATOM 566 N N . ALA A 1 74 ? -9.822 2.923 1.382 1.00 88.75 74 ALA A N 1
ATOM 567 C CA . ALA A 1 74 ? -9.952 1.837 2.338 1.00 88.75 74 ALA A CA 1
ATOM 568 C C . ALA A 1 74 ? -11.424 1.586 2.701 1.00 88.75 74 ALA A C 1
ATOM 570 O O . ALA A 1 74 ? -12.179 2.510 2.997 1.00 88.75 74 ALA A O 1
ATOM 571 N N . HIS A 1 75 ? -11.833 0.319 2.720 1.00 86.81 75 HIS A N 1
ATOM 572 C CA . HIS A 1 75 ? -13.163 -0.107 3.147 1.00 86.81 75 HIS A CA 1
ATOM 573 C C . HIS A 1 75 ? -13.057 -1.202 4.208 1.00 86.81 75 HIS A C 1
ATOM 575 O O . HIS A 1 75 ? -12.552 -2.292 3.933 1.00 86.81 75 HIS A O 1
ATOM 581 N N . VAL A 1 76 ? -13.577 -0.942 5.407 1.00 79.44 76 VAL A N 1
ATOM 582 C CA . VAL A 1 76 ? -13.645 -1.940 6.482 1.00 79.44 76 VAL A CA 1
ATOM 583 C C . VAL A 1 76 ? -14.936 -2.745 6.346 1.00 79.44 76 VAL A C 1
ATOM 585 O O . VAL A 1 76 ? -16.032 -2.191 6.309 1.00 79.44 76 VAL A O 1
ATOM 588 N N . ARG A 1 77 ? -14.826 -4.073 6.280 1.00 78.69 77 ARG A N 1
ATOM 589 C CA . ARG A 1 77 ? -15.966 -4.997 6.257 1.00 78.69 77 ARG A CA 1
ATOM 590 C C . ARG A 1 77 ? -15.641 -6.266 7.035 1.00 78.69 77 ARG A C 1
ATOM 592 O O . ARG A 1 77 ? -14.727 -6.995 6.656 1.00 78.69 77 ARG A O 1
ATOM 599 N N . ALA A 1 78 ? -16.430 -6.558 8.072 1.00 76.81 78 ALA A N 1
ATOM 600 C CA . ALA A 1 78 ? -16.390 -7.815 8.833 1.00 76.81 78 ALA A CA 1
ATOM 601 C C . ALA A 1 78 ? -14.974 -8.233 9.298 1.00 76.81 78 ALA A C 1
ATOM 603 O O . ALA A 1 78 ? -14.535 -9.348 9.027 1.00 76.81 78 ALA A O 1
ATOM 604 N N . GLY A 1 79 ? -14.229 -7.322 9.941 1.00 72.81 79 GLY A N 1
ATOM 605 C CA . GLY A 1 79 ? -12.853 -7.596 10.394 1.00 72.81 79 GLY A CA 1
ATOM 606 C C . GLY A 1 79 ? -11.842 -7.755 9.252 1.00 72.81 79 GLY A C 1
ATOM 607 O O . GLY A 1 79 ? -10.804 -8.393 9.403 1.00 72.81 79 GLY A O 1
ATOM 608 N N . SER A 1 80 ? -12.164 -7.228 8.071 1.00 78.69 80 SER A N 1
ATOM 609 C CA . SER A 1 80 ? -11.221 -7.124 6.968 1.00 78.69 80 SER A CA 1
ATOM 610 C C . SER A 1 80 ? -11.182 -5.712 6.418 1.00 78.69 80 SER A C 1
ATOM 612 O O . SER A 1 80 ? -12.205 -5.033 6.350 1.00 78.69 80 SER A O 1
ATOM 614 N N . LEU A 1 81 ? -9.992 -5.295 6.021 1.00 84.06 81 LEU A N 1
ATOM 615 C CA . LEU A 1 81 ? -9.702 -4.030 5.386 1.00 84.06 81 LEU A CA 1
ATOM 616 C C . LEU A 1 81 ? -9.467 -4.296 3.900 1.00 84.06 81 LEU A C 1
ATOM 618 O O . LEU A 1 81 ? -8.625 -5.109 3.523 1.00 84.06 81 LEU A O 1
ATOM 622 N N . VAL A 1 82 ? -10.260 -3.658 3.047 1.00 87.31 82 VAL A N 1
ATOM 623 C CA . VAL A 1 82 ? -10.118 -3.736 1.594 1.00 87.31 82 VAL A CA 1
ATOM 624 C C . VAL A 1 82 ? -9.549 -2.419 1.098 1.00 87.31 82 VAL A C 1
ATOM 626 O O . VAL A 1 82 ? -10.213 -1.392 1.185 1.00 87.31 82 VAL A O 1
ATOM 629 N N . LEU A 1 83 ? -8.343 -2.476 0.554 1.00 88.44 83 LEU A N 1
ATOM 630 C CA . LEU A 1 83 ? -7.661 -1.371 -0.102 1.00 88.44 83 LEU A CA 1
ATOM 631 C C . LEU A 1 83 ? -7.943 -1.421 -1.598 1.00 88.44 83 LEU A C 1
ATOM 633 O O . LEU A 1 83 ? -7.872 -2.495 -2.203 1.00 88.44 83 LEU A O 1
ATOM 637 N N . ARG A 1 84 ? -8.242 -0.266 -2.182 1.00 89.75 84 ARG A N 1
ATOM 638 C CA . ARG A 1 84 ? -8.346 -0.048 -3.626 1.00 89.75 84 ARG A CA 1
ATOM 639 C C . ARG A 1 84 ? -7.488 1.138 -4.003 1.00 89.75 84 ARG A C 1
ATOM 641 O O . ARG A 1 84 ? -7.681 2.209 -3.438 1.00 89.75 84 ARG A O 1
ATOM 648 N N . MET A 1 85 ? -6.562 0.958 -4.934 1.00 88.81 85 MET A N 1
ATOM 649 C CA . MET A 1 85 ? -5.686 2.040 -5.382 1.00 88.81 85 MET A CA 1
ATOM 650 C C . MET A 1 85 ? -5.305 1.890 -6.854 1.00 88.81 85 MET A C 1
ATOM 652 O O . MET A 1 85 ? -5.196 0.761 -7.345 1.00 88.81 85 MET A O 1
ATOM 656 N N . PRO A 1 86 ? -5.079 3.003 -7.567 1.00 86.00 86 PRO A N 1
ATOM 657 C CA . PRO A 1 86 ? -4.548 2.943 -8.917 1.00 86.00 86 PRO A CA 1
ATOM 658 C C . PRO A 1 86 ? -3.078 2.507 -8.898 1.00 86.00 86 PRO A C 1
ATOM 660 O O . PRO A 1 86 ? -2.310 2.936 -8.045 1.00 86.00 86 PRO A O 1
ATOM 663 N N . LEU A 1 87 ? -2.671 1.693 -9.873 1.00 83.75 87 LEU A N 1
ATOM 664 C CA . LEU A 1 87 ? -1.261 1.468 -10.197 1.00 83.75 87 LEU A CA 1
ATOM 665 C C . LEU A 1 87 ? -0.965 2.200 -11.502 1.00 83.75 87 LEU A C 1
ATOM 667 O O . LEU A 1 87 ? -1.369 1.741 -12.574 1.00 83.75 87 LEU A O 1
ATOM 671 N N . LEU A 1 88 ? -0.313 3.358 -11.403 1.00 76.50 88 LEU A N 1
ATOM 672 C CA . LEU A 1 88 ? -0.074 4.251 -12.542 1.00 76.50 88 LEU A CA 1
ATOM 673 C C . LEU A 1 88 ? 1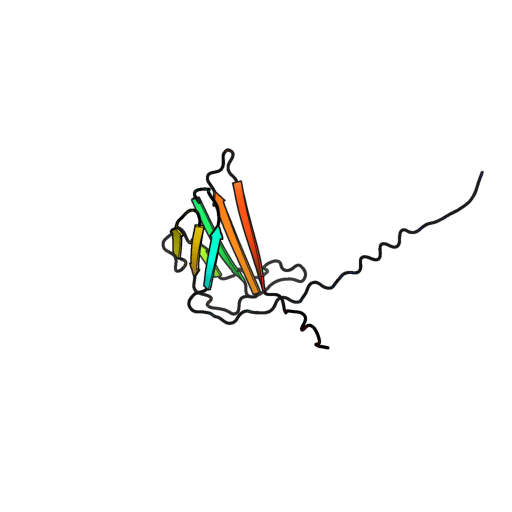.184 3.876 -13.334 1.00 76.50 88 LEU A C 1
ATOM 675 O O . LEU A 1 88 ? 1.299 4.200 -14.514 1.00 76.50 88 LEU A O 1
ATOM 679 N N . SER A 1 89 ? 2.101 3.151 -12.700 1.00 77.50 89 SER A N 1
ATOM 680 C CA . SER A 1 89 ? 3.367 2.696 -13.266 1.00 77.50 89 SER A CA 1
ATOM 681 C C . SER A 1 89 ? 3.522 1.175 -13.116 1.00 77.50 89 SER A C 1
ATOM 683 O O . SER A 1 89 ? 2.756 0.545 -12.382 1.00 77.50 89 SER A O 1
ATOM 685 N N . PRO A 1 90 ? 4.448 0.528 -13.848 1.00 82.38 90 PRO A N 1
ATOM 686 C CA . PRO A 1 90 ? 4.768 -0.873 -13.608 1.00 82.38 90 PRO A CA 1
ATOM 687 C C . PRO A 1 90 ? 5.329 -1.067 -12.193 1.00 82.38 90 PRO A C 1
ATOM 689 O O . PRO A 1 90 ? 6.346 -0.469 -11.848 1.00 82.38 90 PRO A O 1
ATOM 692 N N . VAL A 1 91 ? 4.698 -1.924 -11.389 1.00 83.56 91 VAL A N 1
ATOM 693 C CA . VAL A 1 91 ? 5.007 -2.063 -9.953 1.00 83.56 91 VAL A CA 1
ATOM 694 C C . VAL A 1 91 ? 5.704 -3.382 -9.662 1.00 83.56 91 VAL A C 1
ATOM 696 O O . VAL A 1 91 ? 5.226 -4.438 -10.061 1.00 83.56 91 VAL A O 1
ATOM 699 N N . ARG A 1 92 ? 6.821 -3.342 -8.936 1.00 83.88 92 ARG A N 1
ATOM 700 C CA . ARG A 1 92 ? 7.577 -4.529 -8.489 1.00 83.88 92 ARG A CA 1
ATOM 701 C C . ARG A 1 92 ? 7.367 -4.850 -7.014 1.00 83.88 92 ARG A C 1
ATOM 703 O O . ARG A 1 92 ? 7.496 -6.007 -6.612 1.00 83.88 92 ARG A O 1
ATOM 710 N N . LEU A 1 93 ? 7.034 -3.833 -6.228 1.00 86.25 93 LEU A N 1
ATOM 711 C CA . LEU A 1 93 ? 6.891 -3.928 -4.785 1.00 86.25 93 LEU A CA 1
ATOM 712 C C . LEU A 1 93 ? 5.719 -3.070 -4.319 1.00 86.25 93 LEU A C 1
ATOM 714 O O . LEU A 1 93 ? 5.596 -1.913 -4.716 1.00 86.25 93 LEU A O 1
ATOM 718 N N . VAL A 1 94 ? 4.882 -3.637 -3.456 1.00 88.12 94 VAL A N 1
ATOM 719 C CA . VAL A 1 94 ? 3.861 -2.902 -2.709 1.00 88.12 94 VAL A CA 1
ATOM 720 C C . VAL A 1 94 ? 4.147 -3.063 -1.226 1.00 88.12 94 VAL A C 1
ATOM 722 O O . VAL A 1 94 ? 4.291 -4.182 -0.740 1.00 88.12 94 VAL A O 1
ATOM 725 N N . ILE A 1 95 ? 4.210 -1.950 -0.505 1.00 88.88 95 ILE A N 1
ATOM 726 C CA . ILE A 1 95 ? 4.354 -1.941 0.950 1.00 88.88 95 ILE A CA 1
ATOM 727 C C . ILE A 1 95 ? 3.097 -1.317 1.534 1.00 88.88 95 ILE A C 1
ATOM 729 O O . ILE A 1 95 ? 2.794 -0.161 1.250 1.00 88.88 95 ILE A O 1
ATOM 733 N N . VAL A 1 96 ? 2.385 -2.072 2.364 1.00 88.38 96 VAL A N 1
ATOM 734 C CA . VAL A 1 96 ? 1.284 -1.564 3.181 1.00 88.38 96 VAL A CA 1
ATOM 735 C C . VAL A 1 96 ? 1.788 -1.397 4.607 1.00 88.38 96 VAL A C 1
ATOM 737 O O . VAL A 1 96 ? 2.271 -2.349 5.214 1.00 88.38 96 VAL A O 1
ATOM 740 N N . ARG A 1 97 ? 1.674 -0.185 5.141 1.00 87.31 97 ARG A N 1
ATOM 741 C CA . ARG A 1 97 ? 2.000 0.154 6.526 1.00 87.31 97 ARG A CA 1
ATOM 742 C C . ARG A 1 97 ? 0.732 0.547 7.248 1.00 87.31 97 ARG A C 1
ATOM 744 O O . ARG A 1 97 ? 0.100 1.545 6.898 1.00 87.31 97 ARG A O 1
ATOM 751 N N . GLU A 1 98 ? 0.407 -0.215 8.274 1.00 85.12 98 GLU A N 1
ATOM 752 C CA . GLU A 1 98 ? -0.742 0.014 9.133 1.00 85.12 98 GLU A CA 1
ATOM 753 C C . GLU A 1 98 ? -0.254 0.323 10.541 1.00 85.12 98 GLU A C 1
ATOM 755 O O . GLU A 1 98 ? 0.562 -0.405 11.105 1.00 85.12 98 GLU A O 1
ATOM 760 N N . VAL A 1 99 ? -0.762 1.400 11.128 1.00 83.75 99 VAL A N 1
ATOM 761 C CA . VAL A 1 99 ? -0.641 1.635 12.568 1.00 83.75 99 VAL A CA 1
ATOM 762 C C . VAL A 1 99 ? -2.003 1.367 13.170 1.00 83.75 99 VAL A C 1
ATOM 764 O O . VAL A 1 99 ? -2.978 2.030 12.808 1.00 83.75 99 VAL A O 1
ATOM 767 N N . CYS A 1 100 ? -2.062 0.392 14.067 1.00 81.31 100 CYS A N 1
ATOM 768 C CA . CYS A 1 100 ? -3.306 -0.074 14.660 1.00 81.31 100 CYS A CA 1
ATOM 769 C C . CYS A 1 100 ? -3.409 0.339 16.128 1.00 81.31 100 CYS A C 1
ATOM 771 O O . CYS A 1 100 ? -2.399 0.449 16.829 1.00 81.31 100 CYS A O 1
ATOM 773 N N . ASP A 1 101 ? -4.645 0.500 16.600 1.00 75.25 101 ASP A N 1
ATOM 774 C CA . ASP A 1 101 ? -4.968 0.663 18.017 1.00 75.25 101 ASP A CA 1
ATOM 775 C C . ASP A 1 101 ? -4.799 -0.682 18.736 1.00 75.25 101 ASP A C 1
ATOM 777 O O . ASP A 1 101 ? -5.740 -1.449 18.946 1.00 75.25 101 ASP A O 1
ATOM 781 N N . LEU A 1 102 ? -3.544 -0.991 19.046 1.00 72.44 102 LEU A N 1
ATOM 782 C CA . LEU A 1 102 ? -3.125 -2.091 19.904 1.00 72.44 102 LEU A CA 1
ATOM 783 C C . LEU A 1 102 ? -2.832 -1.539 21.299 1.00 72.44 102 LEU A C 1
ATOM 785 O O . LEU A 1 102 ? -2.379 -0.402 21.438 1.00 72.44 102 LEU A O 1
ATOM 789 N N . GLU A 1 103 ? -3.043 -2.344 22.335 1.00 65.88 103 GLU A N 1
ATOM 790 C CA . GLU A 1 103 ? -2.594 -1.999 23.683 1.00 65.88 103 GLU A CA 1
ATOM 791 C C . GLU A 1 103 ? -1.054 -1.899 23.668 1.00 65.88 103 GLU A C 1
ATOM 793 O O . GLU A 1 103 ? -0.363 -2.884 23.415 1.00 65.88 103 GLU A O 1
ATOM 798 N N . GLY A 1 104 ? -0.522 -0.679 23.809 1.00 68.38 104 GLY A N 1
ATOM 799 C CA . GLY A 1 104 ? 0.906 -0.365 23.630 1.00 68.38 104 GLY A CA 1
ATOM 800 C C . GLY A 1 104 ? 1.296 0.232 22.269 1.00 68.38 104 GLY A C 1
ATOM 801 O O . GLY A 1 104 ? 2.419 0.707 22.129 1.00 68.38 104 GLY A O 1
ATOM 802 N N . GLY A 1 105 ? 0.373 0.284 21.302 1.00 64.62 105 GLY A N 1
ATOM 803 C CA . GLY A 1 105 ? 0.612 0.778 19.944 1.00 64.62 105 GLY A CA 1
ATOM 804 C C . GLY A 1 105 ? 1.494 -0.172 19.129 1.00 64.62 105 GLY A C 1
ATOM 805 O O . GLY A 1 105 ? 2.582 -0.555 19.543 1.00 64.62 105 GLY A O 1
ATOM 806 N N . GLY A 1 106 ? 1.041 -0.568 17.940 1.00 71.12 106 GLY A N 1
ATOM 807 C CA . GLY A 1 106 ? 1.811 -1.465 17.079 1.00 71.12 106 GLY A CA 1
ATOM 808 C C . GLY A 1 106 ? 1.719 -1.062 15.619 1.00 71.12 106 GLY A C 1
ATOM 809 O O . GLY A 1 106 ? 0.677 -0.609 15.145 1.00 71.12 106 GLY A O 1
ATOM 810 N N . THR A 1 107 ? 2.837 -1.223 14.915 1.00 79.38 107 THR A N 1
ATOM 811 C CA . THR A 1 107 ? 2.901 -1.057 13.463 1.00 79.38 107 THR A CA 1
ATOM 812 C C . THR A 1 107 ? 2.919 -2.435 12.820 1.00 79.38 107 THR A C 1
ATOM 814 O O . THR A 1 107 ? 3.780 -3.255 13.136 1.00 79.38 107 THR A O 1
ATOM 817 N N . LEU A 1 108 ? 1.976 -2.684 11.918 1.00 78.94 108 LEU A N 1
ATOM 818 C CA . LEU A 1 108 ? 1.995 -3.817 11.007 1.00 78.94 108 LEU A CA 1
ATOM 819 C C . LEU A 1 108 ? 2.530 -3.332 9.658 1.00 78.94 108 LEU A C 1
ATOM 821 O O . LEU A 1 108 ? 1.980 -2.414 9.056 1.00 78.94 108 LEU A O 1
ATOM 825 N N . GLU A 1 109 ? 3.590 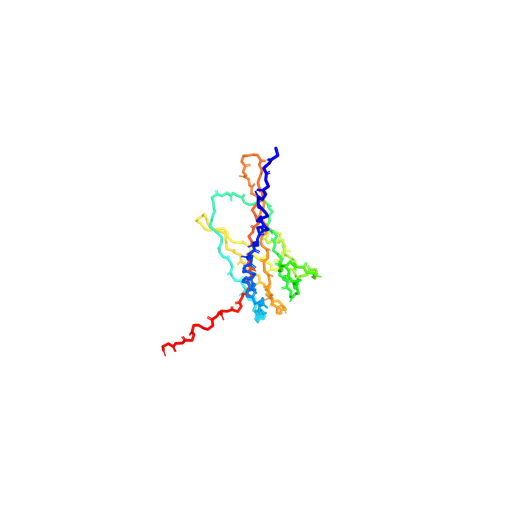-3.963 9.164 1.00 82.38 109 GLU A N 1
ATOM 826 C CA . GLU A 1 109 ? 4.078 -3.745 7.804 1.00 82.38 109 GLU A CA 1
ATOM 827 C C . GLU A 1 109 ? 3.897 -5.029 6.994 1.00 82.38 109 GLU A C 1
ATOM 829 O O . GLU A 1 109 ? 4.393 -6.092 7.370 1.00 82.38 109 GLU A O 1
ATOM 834 N N . VAL A 1 110 ? 3.170 -4.933 5.882 1.00 83.31 110 VAL A N 1
ATOM 835 C CA . VAL A 1 110 ? 2.975 -6.029 4.935 1.00 83.31 110 VA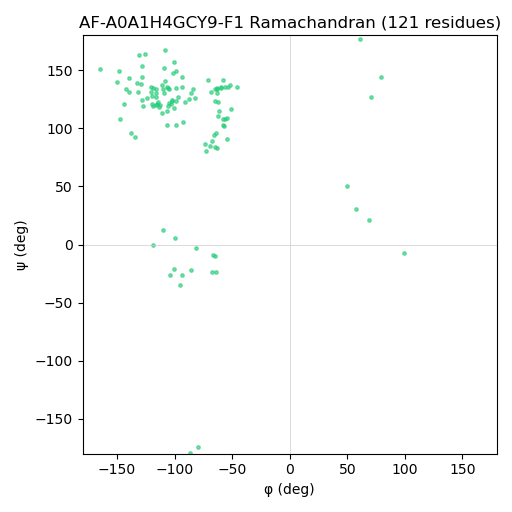L A CA 1
ATOM 836 C C . VAL A 1 110 ? 3.663 -5.677 3.626 1.00 83.31 110 VAL A C 1
ATOM 838 O O . VAL A 1 110 ? 3.338 -4.683 2.978 1.00 83.31 110 VAL A O 1
ATOM 841 N N . VAL A 1 111 ? 4.613 -6.518 3.228 1.00 82.81 111 VAL A N 1
ATOM 842 C CA . VAL A 1 111 ? 5.438 -6.316 2.035 1.00 82.81 111 VAL A CA 1
ATOM 843 C C . VAL A 1 111 ? 5.065 -7.359 0.988 1.00 82.81 111 VAL A C 1
ATOM 845 O O . VAL A 1 111 ? 5.322 -8.550 1.166 1.00 82.81 111 VAL A O 1
ATOM 848 N N . TRP A 1 112 ? 4.479 -6.915 -0.124 1.00 84.38 112 TRP A N 1
ATOM 849 C CA . TRP A 1 112 ? 4.193 -7.755 -1.284 1.00 84.38 112 TRP A CA 1
ATOM 850 C C . TRP A 1 112 ? 5.231 -7.548 -2.377 1.00 84.38 112 TRP A C 1
ATOM 852 O O . TRP A 1 112 ? 5.343 -6.470 -2.961 1.00 84.38 112 TRP A O 1
ATOM 862 N N . ARG A 1 113 ? 5.948 -8.627 -2.691 1.00 81.62 113 ARG A N 1
ATOM 863 C CA . ARG A 1 113 ? 6.887 -8.698 -3.811 1.00 81.62 113 ARG A CA 1
ATOM 864 C C . ARG A 1 113 ? 6.268 -9.504 -4.939 1.00 81.62 113 ARG A C 1
ATOM 866 O O . ARG A 1 113 ? 5.739 -10.593 -4.709 1.00 81.62 113 ARG A O 1
ATOM 873 N N . PHE A 1 114 ? 6.365 -8.990 -6.158 1.00 79.12 114 PHE A N 1
ATOM 874 C CA . PHE A 1 114 ? 5.952 -9.730 -7.343 1.00 79.12 114 PHE A CA 1
ATOM 875 C C . PHE A 1 114 ? 7.159 -10.464 -7.901 1.00 79.12 114 PHE A C 1
ATOM 877 O O . PHE A 1 114 ? 8.058 -9.857 -8.470 1.00 79.12 114 PHE A O 1
ATOM 884 N N . LEU A 1 115 ? 7.200 -11.773 -7.697 1.00 77.56 115 LEU A N 1
ATOM 885 C CA . LEU A 1 115 ? 8.316 -12.613 -8.111 1.00 77.56 115 LEU A CA 1
ATOM 886 C C . LEU A 1 115 ? 7.964 -13.362 -9.392 1.00 77.56 115 LEU A C 1
ATOM 888 O O . LEU A 1 115 ? 6.809 -13.737 -9.608 1.00 77.56 115 LEU A O 1
ATOM 892 N N . ARG A 1 116 ? 8.963 -13.619 -10.239 1.00 70.50 116 ARG A N 1
ATOM 893 C CA . ARG A 1 116 ? 8.782 -14.560 -11.347 1.00 70.50 116 ARG A CA 1
ATOM 894 C C . ARG A 1 116 ? 8.541 -15.947 -10.758 1.00 70.50 116 ARG A C 1
ATOM 896 O O . ARG A 1 116 ? 9.376 -16.431 -9.998 1.00 70.50 116 ARG A O 1
ATOM 903 N N . GLY A 1 117 ? 7.428 -16.587 -11.112 1.00 54.84 117 GLY A N 1
ATOM 904 C CA . GLY A 1 117 ? 7.270 -18.011 -10.835 1.00 54.84 117 GLY A CA 1
ATOM 905 C C . GLY A 1 117 ? 8.388 -18.786 -11.532 1.00 54.84 117 GLY A C 1
ATOM 906 O O . GLY A 1 117 ? 8.681 -18.520 -12.701 1.00 54.84 117 GLY A O 1
ATOM 907 N N . GLU A 1 118 ? 9.017 -19.727 -10.830 1.00 53.66 118 GLU A N 1
ATOM 908 C CA . GLU A 1 118 ? 9.718 -20.813 -11.509 1.00 53.66 118 GLU A CA 1
ATOM 909 C C . GLU A 1 118 ? 8.638 -21.547 -12.307 1.00 53.66 118 GLU A C 1
ATOM 911 O O . GLU A 1 118 ? 7.686 -22.072 -11.730 1.00 53.66 118 GLU A O 1
ATOM 916 N N . ALA A 1 119 ? 8.726 -21.516 -13.639 1.00 45.09 119 ALA A N 1
ATOM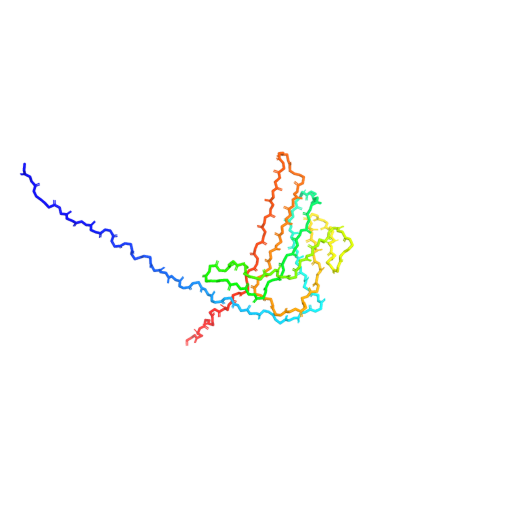 917 C CA . ALA A 1 119 ? 7.981 -22.474 -14.433 1.00 45.09 119 ALA A CA 1
ATOM 918 C C . ALA A 1 119 ? 8.460 -23.841 -13.949 1.00 45.09 119 ALA A C 1
ATOM 920 O O . ALA A 1 119 ? 9.615 -24.202 -14.174 1.00 45.09 119 ALA A O 1
ATOM 921 N N . THR A 1 120 ? 7.615 -24.567 -13.221 1.00 48.16 120 THR A N 1
ATOM 922 C CA . THR A 1 120 ? 7.804 -25.997 -13.046 1.00 48.16 120 THR A CA 1
ATOM 923 C C . THR A 1 120 ? 7.834 -26.564 -14.455 1.00 48.16 120 THR A C 1
ATOM 925 O O . THR A 1 120 ? 6.808 -26.624 -15.129 1.00 48.16 120 THR A O 1
ATOM 928 N N . ALA A 1 121 ? 9.040 -26.862 -14.944 1.00 40.81 121 ALA A N 1
ATOM 929 C CA . ALA A 1 121 ? 9.222 -27.619 -16.165 1.00 40.81 121 ALA A CA 1
ATOM 930 C C . ALA A 1 121 ? 8.423 -28.908 -15.967 1.00 40.81 121 ALA A C 1
ATOM 932 O O . ALA A 1 121 ? 8.722 -29.701 -15.073 1.00 40.81 121 ALA A O 1
ATOM 933 N N . GLY A 1 122 ? 7.313 -29.015 -16.691 1.00 43.97 122 GLY A N 1
ATOM 934 C CA . GLY A 1 122 ? 6.456 -30.178 -16.633 1.00 43.97 122 GLY A CA 1
ATOM 935 C C . GLY A 1 122 ? 7.217 -31.401 -17.127 1.00 43.97 122 GLY A C 1
ATOM 936 O O . GLY A 1 122 ? 7.853 -31.323 -18.174 1.00 43.97 122 GLY A O 1
ATOM 937 N N . SER A 1 123 ? 7.066 -32.474 -16.347 1.00 36.28 123 SER A N 1
ATOM 938 C CA . SER A 1 123 ? 6.943 -33.874 -16.785 1.00 36.28 123 SER A CA 1
ATOM 939 C C . SER A 1 123 ? 8.145 -34.515 -17.472 1.00 36.28 123 SER A C 1
ATOM 941 O O . SER A 1 123 ? 8.352 -34.274 -18.678 1.00 36.28 123 SER A O 1
#

Radius of gyration: 20.65 Å; Cα contacts (8 Å, |Δi|>4): 228; chains: 1; bounding box: 68×46×40 Å

Mean predicted aligned error: 11.47 Å

Nearest PDB structures (foldseek):
  2vaj-assembly1_A-2  TM=5.510E-01  e=8.178E-02  Homo sapiens
  5wca-assembly1_L  TM=5.093E-01  e=2.254E-01  Homo sapiens
  7mkm-assembly1_L  TM=4.587E-01  e=2.645E-01  Mus musculus
  7lu9-assembly1_o  TM=5.075E-01  e=1.178E+00  Macaca mulatta
  4c83-assembly1_D  TM=4.387E-01  e=3.424E+00  Mus musculus

Secondary structure (DSSP, 8-state):
----------------PPPPB-PBPPEEEEEEEEE-SS-EEEEEEEEES-B-TTS-B-S--EEEESSSSSS-EEEEETTEEEEEEEE-S-BSEEEEEEEE--TT-EEEEEEEE-BPP------

Foldseek 3Di:
DDDDDDDPPPPPPPCPQAFDQDWDDWDQKDKDKDAADFAWPWKKKFFADDADSVRHGPDPGDMDTQVDPDQWHWDDDDRMIIIIHTRPDGGQKMWIWTWTPDPVTDIDIDIDGHGDDDPPPDD

pLDDT: mean 74.74, std 16.19, range [31.14, 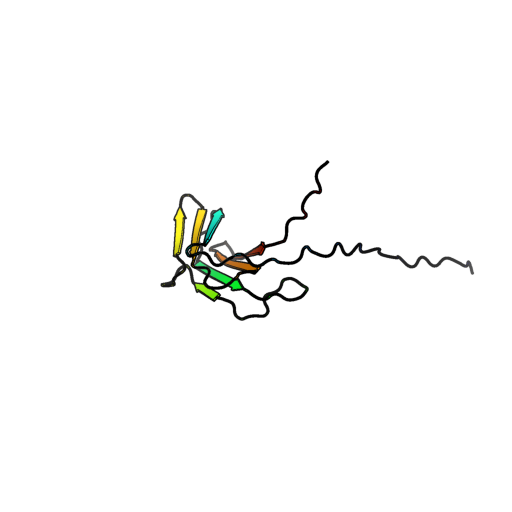91.56]

Sequence (123 aa):
MIYRSGTTTRRHSSARTAPAAVPVTPRRDLRIRLVGRYPVRVLRVGAFARVDAHDAPVDGGDQYDCLADSPCRAHVRAGSLVLRMPLLSPVRLVIVREVCDLEGGGTLEVVWRFLRGEATAGS

Solvent-accessible surface area (backbone atoms only — not comparable to full-atom values): 7528 Å² total; per-residue (Å²): 142,86,83,88,76,90,74,82,80,76,76,79,72,77,73,71,73,73,65,59,70,36,68,41,76,58,36,85,65,47,78,46,80,47,79,50,90,58,59,69,81,41,42,38,39,37,40,20,67,43,59,51,100,82,74,43,74,75,55,89,46,54,74,34,45,30,80,53,102,43,84,22,46,61,45,82,54,96,52,24,41,36,39,36,29,63,37,91,52,49,34,25,36,38,39,40,39,35,32,32,72,44,98,86,61,44,76,51,76,49,78,48,72,37,56,54,76,79,76,75,78,76,132